Protein AF-A0AAE3MI07-F1 (afdb_monomer_lite)

Sequence (115 aa):
RDISFEFHKDGYDVIHRYSKKSFEIKPGAKIPKTICFDDLGAEENLKHFGNECNALSEILLSRYDLFISDGLITHMTTNLNASEIEKQYGARVRSRLREMMNVVSFPDNAADKRK

Radius of gyration: 15.32 Å; chains: 1; bounding box: 40×34×36 Å

pLDDT: mean 88.92, std 9.04, range [59.88, 98.0]

Structure (mmCIF, N/CA/C/O backbone):
data_AF-A0AAE3MI07-F1
#
_entry.id   AF-A0AAE3MI07-F1
#
loop_
_atom_site.group_PDB
_atom_site.id
_atom_site.type_symbol
_atom_site.label_atom_id
_atom_site.label_alt_id
_atom_site.label_comp_id
_atom_site.label_asym_id
_atom_site.label_entity_id
_atom_site.label_seq_id
_atom_site.pdbx_PDB_ins_code
_atom_site.Cartn_x
_atom_site.Cartn_y
_atom_site.Cartn_z
_atom_site.occupancy
_atom_site.B_iso_or_equiv
_atom_site.auth_seq_id
_atom_site.auth_comp_id
_atom_site.auth_asym_id
_atom_site.auth_atom_id
_atom_site.pdbx_PDB_model_num
ATOM 1 N N . ARG A 1 1 ? 1.747 -4.265 10.450 1.00 62.94 1 ARG A N 1
ATOM 2 C CA . ARG A 1 1 ? 2.620 -4.164 11.653 1.00 62.94 1 ARG A CA 1
ATOM 3 C C . ARG A 1 1 ? 4.094 -4.453 11.343 1.00 62.94 1 ARG A C 1
ATOM 5 O O . ARG A 1 1 ? 4.935 -3.624 11.668 1.00 62.94 1 ARG A O 1
ATOM 12 N N . ASP A 1 2 ? 4.409 -5.560 10.668 1.00 83.12 2 ASP A N 1
ATOM 13 C CA . ASP A 1 2 ? 5.802 -5.983 10.417 1.00 83.12 2 ASP A CA 1
ATOM 14 C C . ASP A 1 2 ? 6.592 -5.035 9.504 1.00 83.12 2 ASP A C 1
ATOM 16 O O . ASP A 1 2 ? 7.764 -4.774 9.756 1.00 83.12 2 ASP A O 1
ATOM 20 N N . ILE A 1 3 ? 5.928 -4.416 8.521 1.00 88.19 3 ILE A N 1
ATOM 21 C CA . ILE A 1 3 ? 6.551 -3.442 7.608 1.00 88.19 3 ILE A CA 1
ATOM 22 C C . ILE A 1 3 ? 7.140 -2.244 8.363 1.00 88.19 3 ILE A C 1
ATOM 24 O O . ILE A 1 3 ? 8.230 -1.795 8.020 1.00 88.19 3 ILE A O 1
ATOM 28 N N . SER A 1 4 ? 6.468 -1.738 9.404 1.00 85.25 4 SER A N 1
ATOM 29 C CA . SER A 1 4 ? 7.005 -0.632 10.209 1.00 85.25 4 SER A CA 1
ATOM 30 C C . SER A 1 4 ? 8.271 -1.057 10.959 1.00 85.25 4 SER A C 1
ATOM 32 O O . SER A 1 4 ? 9.252 -0.315 10.973 1.00 85.25 4 SER A O 1
ATOM 34 N N . PHE A 1 5 ? 8.297 -2.268 11.525 1.00 86.12 5 PHE A N 1
ATOM 35 C CA . PHE A 1 5 ? 9.493 -2.802 12.185 1.00 86.12 5 PHE A CA 1
ATOM 36 C C . PHE A 1 5 ? 10.645 -3.032 11.204 1.00 86.12 5 PHE A C 1
ATOM 38 O O . PHE A 1 5 ? 11.781 -2.652 11.493 1.00 86.12 5 PHE A O 1
ATOM 45 N N . GLU A 1 6 ? 10.360 -3.601 10.031 1.00 89.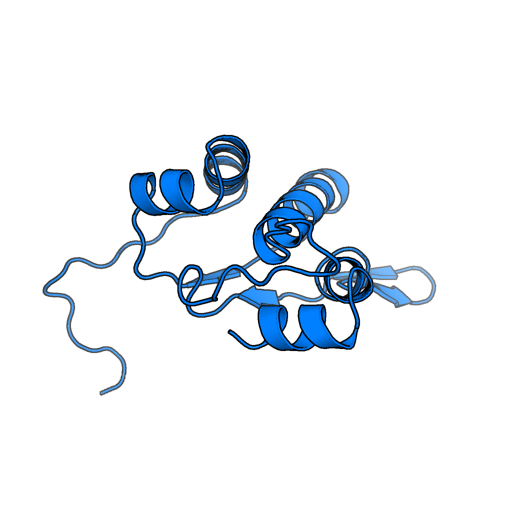62 6 GLU A N 1
ATOM 46 C CA . GLU A 1 6 ? 11.344 -3.724 8.957 1.00 89.62 6 GLU A CA 1
ATOM 47 C C . GLU A 1 6 ? 11.874 -2.351 8.553 1.00 89.62 6 GLU A C 1
ATOM 49 O O . GLU A 1 6 ? 13.080 -2.190 8.416 1.00 89.62 6 GLU A O 1
ATOM 54 N N . PHE A 1 7 ? 11.006 -1.348 8.394 1.00 88.12 7 PHE A N 1
ATOM 55 C CA . PHE A 1 7 ? 11.417 -0.003 7.989 1.00 88.12 7 PHE A CA 1
ATOM 56 C C . PHE A 1 7 ? 12.303 0.657 9.045 1.00 88.12 7 PHE A C 1
ATOM 58 O O . PHE A 1 7 ? 13.258 1.347 8.708 1.00 88.12 7 PHE A O 1
ATOM 65 N N . HIS A 1 8 ? 12.051 0.409 10.329 1.00 84.88 8 HIS A N 1
ATOM 66 C CA . HIS A 1 8 ? 12.927 0.903 11.385 1.00 84.88 8 HIS A CA 1
ATOM 67 C C . HIS A 1 8 ? 14.349 0.325 11.288 1.00 84.88 8 HIS A C 1
ATOM 69 O O . HIS A 1 8 ? 15.318 1.039 11.543 1.00 84.88 8 HIS A O 1
ATOM 75 N N . LYS A 1 9 ? 14.469 -0.951 10.903 1.00 88.06 9 LYS A N 1
ATOM 76 C CA . LYS A 1 9 ? 15.744 -1.671 10.800 1.00 88.06 9 LYS A CA 1
ATOM 77 C C . LYS A 1 9 ? 16.477 -1.417 9.478 1.00 88.06 9 LYS A C 1
ATOM 79 O O . LYS A 1 9 ? 17.676 -1.156 9.485 1.00 88.06 9 LYS A O 1
ATOM 84 N N . ASP A 1 10 ? 15.756 -1.513 8.367 1.00 89.12 10 ASP A N 1
ATOM 85 C CA . ASP A 1 10 ? 16.289 -1.555 7.001 1.00 89.12 10 ASP A CA 1
ATOM 86 C C . ASP A 1 10 ? 16.040 -0.234 6.234 1.00 89.12 10 ASP A C 1
ATOM 88 O O . ASP A 1 10 ? 16.539 -0.048 5.125 1.00 89.12 10 ASP A O 1
ATOM 92 N N . GLY A 1 11 ? 15.265 0.699 6.797 1.00 88.00 11 GLY A N 1
ATOM 93 C CA . GLY A 1 11 ? 14.984 2.004 6.201 1.00 88.00 11 GLY A CA 1
ATOM 94 C C . GLY A 1 11 ? 14.209 1.926 4.882 1.00 88.00 11 GLY A C 1
ATOM 95 O O . GLY A 1 11 ? 13.337 1.078 4.672 1.00 88.00 11 GLY A O 1
ATOM 96 N N . TYR A 1 12 ? 14.545 2.829 3.958 1.00 88.31 12 TYR A N 1
ATOM 97 C CA . TYR A 1 12 ? 13.862 2.996 2.667 1.00 88.31 12 TYR A CA 1
ATOM 98 C C . TYR A 1 12 ? 13.914 1.764 1.749 1.00 88.31 12 TYR A C 1
ATOM 100 O O . TYR A 1 12 ? 13.066 1.629 0.863 1.00 88.31 12 TYR A O 1
ATOM 108 N N . ASP A 1 13 ? 14.829 0.821 1.982 1.00 90.94 13 ASP A N 1
ATOM 109 C CA . ASP A 1 13 ? 14.896 -0.429 1.216 1.00 90.94 13 ASP A CA 1
ATOM 110 C C . ASP A 1 13 ? 13.627 -1.277 1.344 1.00 90.94 13 ASP A C 1
ATOM 112 O O . ASP A 1 13 ? 13.272 -2.022 0.422 1.00 90.94 13 ASP A O 1
ATOM 116 N N . VAL A 1 14 ? 12.898 -1.131 2.451 1.00 91.56 14 VAL A N 1
ATOM 117 C CA . VAL A 1 14 ? 11.607 -1.792 2.669 1.00 91.56 14 VAL A CA 1
ATOM 118 C C . VAL A 1 14 ? 10.576 -1.336 1.645 1.00 91.56 14 VAL A C 1
ATOM 120 O O . VAL A 1 14 ? 9.848 -2.161 1.092 1.00 91.56 14 VAL A O 1
ATOM 123 N N . ILE A 1 15 ? 10.570 -0.051 1.285 1.00 90.94 15 ILE A N 1
ATOM 124 C CA . ILE A 1 15 ? 9.659 0.465 0.259 1.00 90.94 15 ILE A CA 1
ATOM 125 C C . ILE A 1 15 ? 9.945 -0.229 -1.071 1.00 90.94 15 ILE A C 1
ATOM 127 O O . ILE A 1 15 ? 9.026 -0.703 -1.738 1.00 90.94 15 ILE A O 1
ATOM 131 N N . HIS A 1 16 ? 11.219 -0.372 -1.444 1.00 91.25 16 HIS A N 1
ATOM 132 C CA . HIS A 1 16 ? 11.615 -1.077 -2.664 1.00 91.25 16 HIS A CA 1
ATOM 133 C C . HIS A 1 16 ? 11.278 -2.571 -2.631 1.00 91.25 16 HIS A C 1
ATOM 135 O O . HIS A 1 16 ? 10.880 -3.124 -3.662 1.00 91.25 16 HIS A O 1
ATOM 141 N N . ARG A 1 17 ? 11.406 -3.216 -1.465 1.00 92.44 17 ARG A N 1
ATOM 142 C CA . ARG A 1 17 ? 11.064 -4.630 -1.243 1.00 92.44 17 ARG A CA 1
ATOM 143 C C . ARG A 1 17 ? 9.595 -4.911 -1.559 1.00 92.44 17 ARG A C 1
ATOM 145 O O . ARG A 1 17 ? 9.315 -5.841 -2.310 1.00 92.44 17 ARG A O 1
ATOM 152 N N . TYR A 1 18 ? 8.691 -4.069 -1.065 1.00 92.94 18 TYR A N 1
ATOM 153 C CA . TYR A 1 18 ? 7.242 -4.239 -1.226 1.00 92.94 18 TYR A CA 1
ATOM 154 C C . TYR A 1 18 ? 6.651 -3.544 -2.469 1.00 92.94 18 TYR A C 1
ATOM 156 O O . TYR A 1 18 ? 5.460 -3.686 -2.754 1.00 92.94 18 TYR A O 1
ATOM 164 N N . SER A 1 19 ? 7.471 -2.831 -3.249 1.00 90.69 19 SER A N 1
ATOM 165 C CA . SER A 1 19 ? 7.089 -2.220 -4.530 1.00 90.69 19 SER A CA 1
ATOM 166 C C . SER A 1 19 ? 7.841 -2.858 -5.702 1.00 90.69 19 SER A C 1
ATOM 168 O O . SER A 1 19 ? 7.424 -3.898 -6.204 1.00 90.69 19 SER A O 1
ATOM 170 N N . LYS A 1 20 ? 8.976 -2.287 -6.118 1.00 83.69 20 LYS A N 1
ATOM 171 C CA . LYS A 1 20 ? 9.732 -2.653 -7.328 1.00 83.69 20 LYS A CA 1
ATOM 172 C C . LYS A 1 20 ? 10.222 -4.104 -7.333 1.00 83.69 20 LYS A C 1
ATOM 174 O O . LYS A 1 20 ? 10.283 -4.714 -8.395 1.00 83.69 20 LYS A O 1
ATOM 179 N N . LYS A 1 21 ? 10.530 -4.680 -6.165 1.00 86.06 21 LYS A N 1
ATOM 180 C CA . LYS A 1 21 ? 10.923 -6.097 -6.026 1.00 86.06 21 LYS A CA 1
ATOM 181 C C . LYS A 1 21 ? 9.727 -7.066 -5.998 1.00 86.06 21 LYS A C 1
ATOM 183 O O . LYS A 1 21 ? 9.919 -8.268 -5.813 1.00 86.06 21 LYS A O 1
ATOM 188 N N . SER A 1 22 ? 8.513 -6.576 -6.269 1.00 86.94 22 SER A N 1
ATOM 189 C CA . SER A 1 22 ? 7.311 -7.395 -6.492 1.00 86.94 22 SER A CA 1
ATOM 190 C C . SER A 1 22 ? 7.244 -7.992 -7.898 1.00 86.94 22 SER A C 1
ATOM 192 O O . SER A 1 22 ? 6.179 -8.412 -8.329 1.00 86.94 22 SER A O 1
ATOM 194 N N . PHE A 1 23 ? 8.356 -8.041 -8.626 1.00 88.75 23 PHE A N 1
ATOM 195 C CA . PHE A 1 23 ? 8.451 -8.758 -9.888 1.00 88.75 23 PHE A CA 1
ATOM 196 C C . PHE A 1 23 ? 9.634 -9.710 -9.844 1.00 88.75 23 PHE A C 1
ATOM 198 O O . PHE A 1 23 ? 10.739 -9.337 -9.451 1.00 88.75 23 PHE A O 1
ATOM 205 N N . GLU A 1 24 ? 9.404 -10.946 -10.259 1.00 88.25 24 GLU A N 1
ATOM 206 C CA . GLU A 1 24 ? 10.471 -11.869 -10.601 1.00 88.25 24 GLU A CA 1
ATOM 207 C C . GLU A 1 24 ? 10.812 -11.686 -12.081 1.00 88.25 24 GLU A C 1
ATOM 209 O O . GLU A 1 24 ? 9.947 -11.801 -12.952 1.00 88.25 24 GLU A O 1
ATOM 214 N N . ILE A 1 25 ? 12.075 -11.370 -12.363 1.00 89.12 25 ILE A N 1
ATOM 215 C CA . ILE A 1 25 ? 12.566 -11.206 -13.730 1.00 89.12 25 ILE A CA 1
ATOM 216 C C . ILE A 1 25 ? 13.186 -12.529 -14.170 1.00 89.12 25 ILE A C 1
ATOM 218 O O . ILE A 1 25 ? 14.210 -12.949 -13.633 1.00 89.12 25 ILE A O 1
ATOM 222 N N . LYS A 1 26 ? 12.559 -13.179 -15.149 1.00 89.75 26 LYS A N 1
ATOM 223 C CA . LYS A 1 26 ? 13.091 -14.353 -15.850 1.00 89.75 26 LYS A CA 1
ATOM 224 C C . LYS A 1 26 ? 13.442 -13.963 -17.287 1.00 89.75 26 LYS A C 1
ATOM 226 O O . LYS A 1 26 ? 12.896 -12.983 -17.799 1.00 89.75 26 LYS A O 1
ATOM 231 N N . PRO A 1 27 ? 14.326 -14.707 -17.974 1.00 92.00 27 PRO A N 1
ATOM 232 C CA . PRO A 1 27 ? 14.574 -14.481 -19.394 1.00 92.00 27 PRO A CA 1
ATOM 233 C C . PRO A 1 27 ? 13.254 -14.465 -20.182 1.00 92.00 27 PRO A C 1
ATOM 235 O O . PRO A 1 27 ? 12.529 -15.456 -20.202 1.00 92.00 27 PRO A O 1
ATOM 238 N N . GLY A 1 28 ? 12.917 -13.316 -20.775 1.00 89.00 28 GLY A N 1
ATOM 239 C CA . GLY A 1 28 ? 11.691 -13.121 -21.558 1.00 89.00 28 GLY A CA 1
ATOM 240 C C . GLY A 1 28 ? 10.387 -12.943 -20.765 1.00 89.00 28 GLY A C 1
ATOM 241 O O . GLY A 1 28 ? 9.339 -12.822 -21.391 1.00 89.00 28 GLY A O 1
ATOM 242 N N . ALA A 1 29 ? 10.411 -12.903 -19.427 1.00 87.56 29 ALA A N 1
ATOM 243 C CA . ALA A 1 29 ? 9.196 -12.757 -18.621 1.00 87.56 29 ALA A CA 1
ATOM 244 C C . ALA A 1 29 ? 9.401 -11.900 -17.361 1.00 87.56 29 ALA A C 1
ATOM 246 O O . ALA A 1 29 ? 10.363 -12.069 -16.613 1.00 87.56 29 ALA A O 1
ATOM 247 N N . LYS A 1 30 ? 8.435 -11.018 -17.089 1.00 88.12 30 LYS A N 1
ATOM 248 C CA . LYS A 1 30 ? 8.314 -10.247 -15.844 1.00 88.12 30 LYS A CA 1
ATOM 249 C C . LYS A 1 30 ? 7.092 -10.769 -15.091 1.00 88.12 30 LYS A C 1
ATOM 251 O O . LYS A 1 30 ? 5.964 -10.494 -15.485 1.00 88.12 30 LYS A O 1
ATOM 256 N N . ILE A 1 31 ? 7.313 -11.570 -14.052 1.00 89.44 31 ILE A N 1
ATOM 257 C CA . ILE A 1 31 ? 6.241 -12.261 -13.3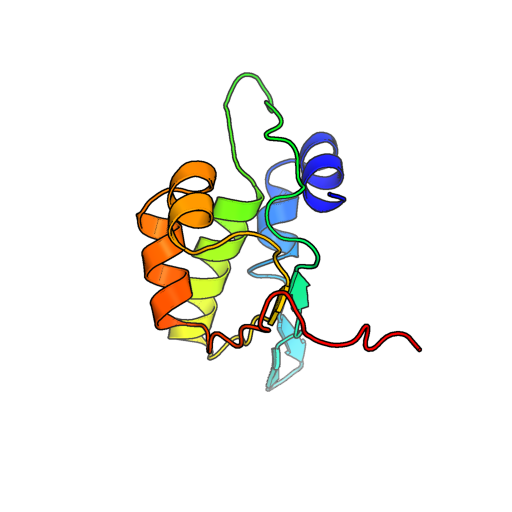23 1.00 89.44 31 ILE A CA 1
ATOM 258 C C . ILE A 1 31 ? 5.892 -11.449 -12.071 1.00 89.44 31 ILE A C 1
ATOM 260 O O . ILE A 1 31 ? 6.764 -11.278 -11.215 1.00 89.44 31 ILE A O 1
ATOM 264 N N . PRO A 1 32 ? 4.657 -10.935 -11.928 1.00 89.75 32 PRO A N 1
ATOM 265 C CA . PRO A 1 32 ? 4.259 -10.197 -10.738 1.00 89.75 32 PRO A CA 1
ATOM 266 C C . PRO A 1 32 ? 4.132 -11.128 -9.530 1.00 89.75 32 PRO A C 1
ATOM 268 O O . PRO A 1 32 ? 3.584 -12.226 -9.609 1.00 89.75 32 PRO A O 1
ATOM 271 N N . LYS A 1 33 ? 4.615 -10.655 -8.384 1.00 88.81 33 LYS A N 1
ATOM 272 C CA . LYS A 1 33 ? 4.368 -11.242 -7.072 1.00 88.81 33 LYS A CA 1
ATOM 273 C C . LYS A 1 33 ? 3.167 -10.543 -6.461 1.00 88.81 33 LYS A C 1
ATOM 275 O O . LYS A 1 33 ? 3.219 -9.358 -6.122 1.00 88.81 33 LYS A O 1
ATOM 280 N N . THR A 1 34 ? 2.090 -11.299 -6.324 1.00 83.56 34 THR A N 1
ATOM 281 C CA . THR A 1 34 ? 0.881 -10.850 -5.643 1.00 83.56 34 THR A CA 1
ATOM 282 C C . THR A 1 34 ? 1.160 -10.716 -4.149 1.00 83.56 34 THR A C 1
ATOM 284 O O . THR A 1 34 ? 1.674 -11.645 -3.528 1.00 83.56 34 THR A O 1
ATOM 287 N N . ILE A 1 35 ? 0.829 -9.559 -3.575 1.00 90.75 35 ILE A N 1
ATOM 288 C CA . ILE A 1 35 ? 1.006 -9.268 -2.147 1.00 90.75 35 ILE A CA 1
ATOM 289 C C . ILE A 1 35 ? -0.353 -8.908 -1.552 1.00 90.75 35 ILE A C 1
ATOM 291 O O . ILE A 1 35 ? -1.123 -8.167 -2.171 1.00 90.75 35 ILE A O 1
ATOM 295 N N . CYS A 1 36 ? -0.619 -9.430 -0.354 1.00 93.81 36 CYS A N 1
ATOM 296 C CA . CYS A 1 36 ? -1.718 -8.999 0.497 1.00 93.81 36 CYS A CA 1
ATOM 297 C C . CYS A 1 36 ? -1.157 -8.207 1.683 1.00 93.81 36 CYS A C 1
ATOM 299 O O . CYS A 1 36 ? -0.326 -8.736 2.421 1.00 93.81 36 CYS A O 1
ATOM 301 N N . PHE A 1 37 ? -1.589 -6.958 1.855 1.00 93.75 37 PHE A N 1
ATOM 302 C CA . PHE A 1 37 ? -1.316 -6.191 3.070 1.00 93.75 37 PHE A CA 1
ATOM 303 C C . PHE A 1 37 ? -2.448 -6.428 4.063 1.00 93.75 37 PHE A C 1
ATOM 305 O O . PHE A 1 37 ? -3.560 -5.938 3.867 1.00 93.75 37 PHE A O 1
ATOM 312 N N . ASP A 1 38 ? -2.158 -7.216 5.091 1.00 93.06 38 ASP A N 1
ATOM 313 C CA . ASP A 1 38 ? -3.130 -7.576 6.116 1.00 93.06 38 ASP A CA 1
ATOM 314 C C . ASP A 1 38 ? -3.228 -6.495 7.203 1.00 93.06 38 ASP A C 1
ATOM 316 O O . ASP A 1 38 ? -2.208 -5.910 7.587 1.00 93.06 38 ASP A O 1
ATOM 320 N N . ASP A 1 39 ? -4.447 -6.231 7.677 1.00 91.50 39 ASP A N 1
ATOM 321 C CA . ASP A 1 39 ? -4.774 -5.241 8.710 1.00 91.50 39 ASP A CA 1
ATOM 322 C C . ASP A 1 39 ? -4.166 -3.848 8.445 1.00 91.50 39 ASP A C 1
ATOM 324 O O . ASP A 1 39 ? -3.537 -3.229 9.312 1.00 91.50 39 ASP A O 1
ATOM 328 N N . LEU A 1 40 ? -4.369 -3.329 7.227 1.00 92.88 40 LEU A N 1
ATOM 329 C CA . LEU A 1 40 ? -3.988 -1.963 6.861 1.00 92.88 40 LEU A CA 1
ATOM 330 C C . LEU A 1 40 ? -4.618 -0.975 7.851 1.00 92.88 40 LEU A C 1
ATOM 332 O O . LEU A 1 40 ? -5.842 -0.937 7.997 1.00 92.88 40 LEU A O 1
ATOM 336 N N . GLY A 1 41 ? -3.786 -0.172 8.510 1.00 89.12 41 GLY A N 1
ATOM 337 C CA . GLY A 1 41 ? -4.211 0.808 9.504 1.00 89.12 41 GLY A CA 1
ATOM 338 C C . GLY A 1 41 ? -3.738 0.490 10.915 1.00 89.12 41 GLY A C 1
ATOM 339 O O . GLY A 1 41 ? -3.688 1.385 11.756 1.00 89.12 41 GLY A O 1
ATOM 340 N N . ALA A 1 42 ? -3.373 -0.767 11.182 1.00 87.50 42 ALA A N 1
ATOM 341 C CA . ALA A 1 42 ? -2.937 -1.221 12.500 1.00 87.50 42 ALA A CA 1
ATOM 342 C C . ALA A 1 42 ? -1.453 -0.934 12.791 1.00 87.50 42 ALA A C 1
ATOM 344 O O . ALA A 1 42 ? -0.959 -1.242 13.878 1.00 87.50 42 ALA A O 1
ATOM 345 N N . GLU A 1 43 ? -0.699 -0.421 11.821 1.00 84.25 43 GLU A N 1
ATOM 346 C CA . GLU A 1 43 ? 0.706 -0.092 12.003 1.00 84.25 43 GLU A CA 1
ATOM 347 C C . GLU A 1 43 ? 0.936 1.258 12.694 1.00 84.25 43 GLU A C 1
ATOM 349 O O . GLU A 1 43 ? 0.189 2.219 12.524 1.00 84.25 43 GLU A O 1
ATOM 354 N N . GLU A 1 44 ? 2.018 1.338 13.468 1.00 72.44 44 GLU A N 1
ATOM 355 C CA . GLU A 1 44 ? 2.438 2.580 14.109 1.00 72.44 44 GLU A CA 1
ATOM 356 C C . GLU A 1 44 ? 3.232 3.449 13.125 1.00 72.44 44 GLU A C 1
ATOM 358 O O . GLU A 1 44 ? 4.102 2.957 12.394 1.00 72.44 44 GLU A O 1
ATOM 363 N N . ASN A 1 45 ? 2.961 4.758 13.142 1.00 67.88 45 ASN A N 1
ATOM 364 C CA . ASN A 1 45 ? 3.787 5.748 12.457 1.00 67.88 45 ASN A CA 1
ATOM 365 C C . ASN A 1 45 ? 5.116 5.888 13.209 1.00 67.88 45 ASN A C 1
ATOM 367 O O . ASN A 1 45 ? 5.192 6.548 14.247 1.00 67.88 45 ASN A O 1
ATOM 371 N N . L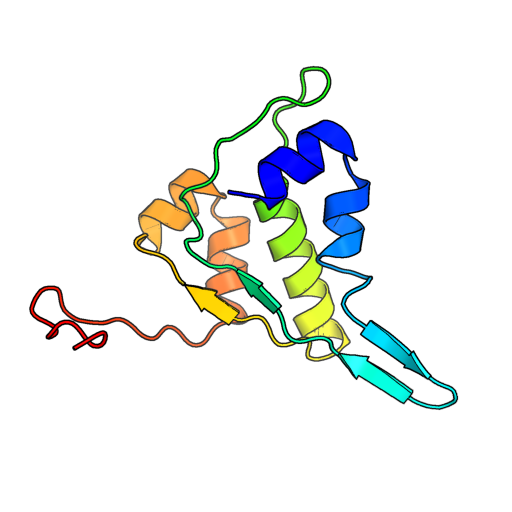EU A 1 46 ? 6.169 5.259 12.689 1.00 66.25 46 LEU A N 1
ATOM 372 C CA . LEU A 1 46 ? 7.506 5.330 13.271 1.00 66.25 46 LEU A CA 1
ATOM 373 C C . LEU A 1 46 ? 8.301 6.494 12.671 1.00 66.25 46 LEU A C 1
ATOM 375 O O . LEU A 1 46 ? 8.297 6.722 11.462 1.00 66.25 46 LEU A O 1
ATOM 379 N N . LYS A 1 47 ? 9.035 7.215 13.524 1.00 63.62 47 LYS A N 1
ATOM 380 C CA . LYS A 1 47 ? 10.002 8.230 13.086 1.00 63.62 47 LYS A CA 1
ATOM 381 C C . LYS A 1 47 ? 11.318 7.543 12.744 1.00 63.62 47 LYS A C 1
ATOM 383 O O . LYS A 1 47 ? 11.860 6.806 13.568 1.00 63.62 47 LYS A O 1
ATOM 388 N N . HIS A 1 48 ? 11.857 7.808 11.559 1.00 61.22 48 HIS A N 1
ATOM 389 C CA . HIS A 1 48 ? 13.181 7.336 11.154 1.00 61.22 48 HIS A CA 1
ATOM 390 C C . HIS A 1 48 ? 14.073 8.555 10.897 1.00 61.22 48 HIS A C 1
ATOM 392 O O . HIS A 1 48 ? 13.749 9.403 10.068 1.00 61.22 48 HIS A O 1
ATOM 398 N N . PHE A 1 49 ? 15.154 8.693 11.672 1.00 59.88 49 PHE A N 1
ATOM 399 C CA . PHE A 1 49 ? 16.050 9.863 11.651 1.00 59.88 49 PHE A CA 1
ATOM 400 C C . PHE A 1 49 ? 15.342 11.229 11.785 1.00 59.88 49 PHE A C 1
ATOM 402 O O . PHE A 1 49 ? 15.755 12.217 11.188 1.00 59.88 49 PHE A O 1
ATOM 409 N N . GLY A 1 50 ? 14.263 11.293 12.573 1.00 63.03 50 GLY A N 1
ATOM 410 C CA . GLY A 1 50 ? 13.523 12.534 12.840 1.00 63.03 50 GLY A CA 1
ATOM 411 C C . GLY A 1 50 ? 12.464 12.903 11.795 1.00 63.03 50 GLY A C 1
ATOM 412 O O . GLY A 1 50 ? 11.612 13.736 12.095 1.00 63.03 50 GLY A O 1
ATOM 413 N N . ASN A 1 51 ? 12.443 12.242 10.635 1.00 65.62 51 ASN A N 1
ATOM 414 C CA . ASN A 1 51 ? 11.384 12.411 9.643 1.00 65.62 51 ASN A CA 1
ATOM 415 C C . ASN A 1 51 ? 10.233 11.436 9.916 1.00 65.62 51 ASN A C 1
ATOM 417 O O . ASN A 1 51 ? 10.439 10.235 10.118 1.00 65.62 51 ASN A O 1
ATOM 421 N N . GLU A 1 52 ? 9.007 11.959 9.908 1.00 67.31 52 GLU A N 1
ATOM 422 C CA . GLU A 1 52 ? 7.802 11.136 9.850 1.00 67.31 52 GLU A CA 1
ATOM 423 C C . GLU A 1 52 ? 7.666 10.596 8.426 1.00 67.31 52 GLU A C 1
ATOM 425 O O . GLU A 1 52 ? 7.404 11.341 7.484 1.00 67.31 52 GLU A O 1
ATOM 430 N N . CYS A 1 53 ? 7.898 9.296 8.262 1.00 73.88 53 CYS A N 1
ATOM 431 C CA . CYS A 1 53 ? 7.691 8.600 7.001 1.00 73.88 53 CYS A CA 1
ATOM 432 C C . CYS A 1 53 ? 6.688 7.480 7.244 1.00 73.88 53 CYS A C 1
ATOM 434 O O . CYS A 1 53 ? 6.981 6.508 7.940 1.00 73.88 53 CYS A O 1
ATOM 436 N N . ASN A 1 54 ? 5.498 7.610 6.660 1.00 85.81 54 ASN A N 1
ATOM 437 C CA . ASN A 1 54 ? 4.574 6.492 6.595 1.00 85.81 54 ASN A CA 1
ATOM 438 C C . ASN A 1 54 ? 5.043 5.567 5.463 1.00 85.81 54 ASN A C 1
ATOM 440 O O . ASN A 1 54 ? 4.684 5.746 4.298 1.00 85.81 54 ASN A O 1
ATOM 444 N N . ALA A 1 55 ? 5.890 4.597 5.814 1.00 89.31 55 ALA A N 1
ATOM 445 C CA . ALA A 1 55 ? 6.458 3.645 4.864 1.00 89.31 55 ALA A CA 1
ATOM 446 C C . ALA A 1 55 ? 5.371 2.926 4.052 1.00 89.31 55 ALA A C 1
ATOM 448 O O . ALA A 1 55 ? 5.558 2.654 2.865 1.00 89.31 55 ALA A O 1
ATOM 449 N N . LEU A 1 56 ? 4.217 2.657 4.669 1.00 91.75 56 LEU A N 1
ATOM 450 C CA . LEU A 1 56 ? 3.113 1.986 4.004 1.00 91.75 56 LEU A CA 1
ATOM 451 C C . LEU A 1 56 ? 2.421 2.899 2.985 1.00 91.75 56 LEU A C 1
ATOM 453 O O . LEU A 1 56 ? 2.154 2.439 1.878 1.00 91.75 56 LEU A O 1
ATOM 457 N N . SER A 1 57 ? 2.239 4.195 3.275 1.00 93.12 57 SER A N 1
ATOM 458 C CA . SER A 1 57 ? 1.785 5.178 2.273 1.00 93.12 57 SER A CA 1
ATOM 459 C C . SER A 1 57 ? 2.663 5.157 1.022 1.00 93.12 57 SER A C 1
ATOM 461 O O . SER A 1 57 ? 2.150 5.073 -0.093 1.00 93.12 57 SER A O 1
ATOM 463 N N . GLU A 1 58 ? 3.985 5.203 1.197 1.00 93.12 58 GLU A N 1
ATOM 464 C CA . GLU A 1 58 ? 4.936 5.220 0.079 1.00 93.12 58 GLU A CA 1
ATOM 465 C C . GLU A 1 58 ? 4.921 3.909 -0.716 1.00 93.12 58 GLU A C 1
ATOM 467 O O . GLU A 1 58 ? 4.988 3.918 -1.950 1.00 93.12 58 GLU A O 1
ATOM 472 N N . ILE A 1 59 ? 4.768 2.772 -0.029 1.00 94.94 59 ILE A N 1
ATOM 473 C CA . ILE A 1 59 ? 4.568 1.470 -0.672 1.00 94.94 59 ILE A CA 1
ATOM 474 C C . ILE A 1 59 ? 3.287 1.485 -1.509 1.00 94.94 59 ILE A C 1
ATOM 476 O O . ILE A 1 59 ? 3.333 1.099 -2.675 1.00 94.94 59 ILE A O 1
ATOM 480 N N . LEU A 1 60 ? 2.161 1.947 -0.961 1.00 95.62 60 LEU A N 1
ATOM 481 C CA . LEU A 1 60 ? 0.877 1.968 -1.667 1.00 95.62 60 LEU A CA 1
ATOM 482 C C . LEU A 1 60 ? 0.914 2.866 -2.906 1.00 95.62 60 LEU A C 1
ATOM 484 O O . LEU A 1 60 ? 0.425 2.466 -3.961 1.00 95.62 60 LEU A O 1
ATOM 488 N N . LEU A 1 61 ? 1.537 4.042 -2.811 1.00 96.44 61 LEU A N 1
ATOM 489 C CA . LEU A 1 61 ? 1.721 4.930 -3.962 1.00 96.44 61 LEU A CA 1
ATOM 490 C C . LEU A 1 61 ? 2.632 4.299 -5.019 1.00 96.44 61 LEU A C 1
ATOM 492 O O . LEU A 1 61 ? 2.272 4.266 -6.192 1.00 96.44 61 LEU A O 1
ATOM 496 N N . SER A 1 62 ? 3.758 3.716 -4.604 1.00 95.94 62 SER A N 1
ATOM 497 C CA . SER A 1 62 ? 4.670 3.030 -5.526 1.00 95.94 62 SER A CA 1
ATOM 498 C C . SER A 1 62 ? 4.001 1.839 -6.217 1.00 95.94 62 SER A C 1
ATOM 500 O O . SER A 1 62 ? 4.270 1.552 -7.380 1.00 95.94 62 SER A O 1
ATOM 502 N N . ARG A 1 63 ? 3.127 1.114 -5.511 1.00 95.81 63 ARG A N 1
ATOM 503 C CA . ARG A 1 63 ? 2.364 -0.000 -6.083 1.00 95.81 63 ARG A CA 1
ATOM 504 C C . ARG A 1 63 ? 1.260 0.468 -7.017 1.00 95.81 63 ARG A C 1
ATOM 506 O O . ARG A 1 63 ? 1.024 -0.218 -8.002 1.00 95.81 63 ARG A O 1
ATOM 513 N N . TYR A 1 64 ? 0.634 1.614 -6.753 1.00 97.06 64 TYR A N 1
ATOM 514 C CA . TYR A 1 64 ? -0.288 2.237 -7.701 1.00 97.06 64 TYR A CA 1
ATOM 515 C C . TYR A 1 64 ? 0.422 2.565 -9.020 1.00 97.06 64 TYR A C 1
ATOM 517 O O . TYR A 1 64 ? -0.078 2.205 -10.081 1.00 97.06 64 TYR A O 1
ATOM 525 N N . ASP A 1 65 ? 1.621 3.153 -8.973 1.00 96.62 65 ASP A N 1
ATOM 526 C CA . ASP A 1 65 ? 2.385 3.440 -10.195 1.00 96.62 65 ASP A CA 1
ATOM 527 C C . ASP A 1 65 ? 2.671 2.150 -10.992 1.00 96.62 65 ASP A C 1
ATOM 529 O O . ASP A 1 65 ? 2.509 2.120 -12.211 1.00 96.62 65 ASP A O 1
ATOM 533 N N . LEU A 1 66 ? 3.007 1.055 -10.296 1.00 94.88 66 LEU A N 1
ATOM 534 C CA . LEU A 1 66 ? 3.221 -0.272 -10.894 1.00 94.88 66 LEU A CA 1
ATOM 535 C C . LEU A 1 66 ? 1.929 -0.949 -11.375 1.00 94.88 66 LEU A C 1
ATOM 537 O O . LEU A 1 66 ? 1.959 -1.758 -12.301 1.00 94.88 66 LEU A O 1
ATOM 541 N N . PHE A 1 67 ? 0.790 -0.652 -10.756 1.00 95.38 67 PHE A N 1
ATOM 542 C CA . PHE A 1 67 ? -0.517 -1.080 -11.242 1.00 95.38 67 PHE A CA 1
ATOM 543 C C . PHE A 1 67 ? -0.821 -0.425 -12.591 1.00 95.38 67 PHE A C 1
ATOM 545 O O . PHE A 1 67 ? -1.194 -1.120 -13.532 1.00 95.38 67 PHE A O 1
ATOM 552 N N . ILE A 1 68 ? -0.577 0.882 -12.712 1.00 96.75 68 ILE A N 1
ATOM 553 C CA . ILE A 1 68 ? -0.781 1.619 -13.961 1.00 96.75 68 ILE A CA 1
ATOM 554 C C . ILE A 1 68 ? 0.196 1.161 -15.052 1.00 96.75 68 ILE A C 1
ATOM 556 O O . ILE A 1 68 ? -0.220 0.982 -16.195 1.00 96.75 68 ILE A O 1
ATOM 560 N N . SER A 1 69 ? 1.480 0.961 -14.728 1.00 94.56 69 SER A N 1
ATOM 561 C CA . SER A 1 69 ? 2.491 0.604 -15.734 1.00 94.56 69 SER A CA 1
ATOM 562 C C . SER A 1 69 ? 2.482 -0.869 -16.138 1.00 94.56 69 SER A C 1
ATOM 564 O O . SER A 1 69 ? 2.745 -1.182 -17.295 1.00 94.56 69 SER A O 1
ATOM 566 N N . ASP A 1 70 ? 2.232 -1.777 -15.192 1.00 92.56 70 ASP A N 1
ATOM 567 C CA . ASP A 1 70 ? 2.480 -3.215 -15.353 1.00 92.56 70 ASP A CA 1
ATOM 568 C C . ASP A 1 70 ? 1.298 -4.099 -14.923 1.00 92.56 70 ASP A C 1
ATOM 570 O O . ASP A 1 70 ? 1.413 -5.325 -14.937 1.00 92.56 70 ASP A O 1
ATOM 574 N N . GLY A 1 71 ? 0.172 -3.516 -14.501 1.00 91.69 71 GLY A N 1
ATOM 575 C CA . GLY A 1 71 ? -0.987 -4.276 -14.027 1.00 91.69 71 GLY A CA 1
ATOM 576 C C . GLY A 1 71 ? -0.740 -5.023 -12.713 1.00 91.69 71 GLY A C 1
ATOM 577 O O . GLY A 1 71 ? -1.359 -6.059 -12.471 1.00 91.69 71 GLY A O 1
ATOM 578 N N . LEU A 1 72 ? 0.179 -4.543 -11.863 1.00 93.19 72 LEU A N 1
ATOM 579 C CA . LEU A 1 72 ? 0.489 -5.181 -10.581 1.00 93.19 72 LEU A CA 1
ATOM 580 C C . LEU A 1 72 ? -0.733 -5.216 -9.651 1.00 93.19 72 LEU A C 1
ATOM 582 O O . LEU A 1 72 ? -1.141 -4.200 -9.090 1.00 93.19 72 LEU A O 1
ATOM 586 N N . ILE A 1 73 ? -1.263 -6.414 -9.416 1.00 93.81 73 ILE A N 1
ATOM 587 C CA . ILE A 1 73 ? -2.392 -6.622 -8.508 1.00 93.81 73 ILE A CA 1
ATOM 588 C C . ILE A 1 73 ? -1.922 -6.524 -7.052 1.00 93.81 73 ILE A C 1
ATOM 590 O O . ILE A 1 73 ? -0.881 -7.060 -6.657 1.00 93.81 73 ILE A O 1
ATOM 594 N N . THR A 1 74 ? -2.713 -5.828 -6.238 1.00 95.06 74 THR A N 1
ATOM 595 C CA . THR A 1 74 ? -2.496 -5.677 -4.798 1.00 95.06 74 THR A CA 1
ATOM 596 C C . THR A 1 74 ? -3.769 -6.060 -4.059 1.00 95.06 74 THR A C 1
ATOM 598 O O . THR A 1 74 ? -4.850 -5.627 -4.442 1.00 95.06 74 THR A O 1
ATOM 601 N N . HIS A 1 75 ? -3.642 -6.846 -2.993 1.00 96.12 75 HIS A N 1
ATOM 602 C CA . HIS A 1 75 ? -4.746 -7.159 -2.088 1.00 96.12 75 HIS A CA 1
ATOM 603 C C . HIS A 1 75 ? -4.507 -6.510 -0.733 1.00 96.12 75 HIS A C 1
ATOM 605 O O . HIS A 1 75 ? -3.359 -6.307 -0.333 1.00 96.12 75 HIS A O 1
ATOM 611 N N . MET A 1 76 ? -5.586 -6.156 -0.041 1.00 95.56 76 MET A N 1
ATOM 612 C CA . MET A 1 76 ? -5.519 -5.569 1.293 1.00 95.56 76 MET A CA 1
ATOM 613 C C . MET A 1 76 ? -6.739 -5.980 2.111 1.00 95.56 76 MET A C 1
ATOM 615 O O . MET A 1 76 ? -7.828 -6.135 1.554 1.00 95.56 76 MET A O 1
ATOM 619 N N . THR A 1 77 ? -6.559 -6.095 3.421 1.00 95.12 77 THR A N 1
ATOM 620 C CA . THR A 1 77 ? -7.642 -6.168 4.408 1.00 95.12 77 THR A CA 1
ATOM 621 C C . THR A 1 77 ? -7.522 -4.963 5.336 1.00 95.12 77 THR A C 1
ATOM 623 O O . THR A 1 77 ? -6.432 -4.434 5.558 1.00 95.12 77 THR A O 1
ATOM 626 N N . THR A 1 78 ? -8.648 -4.455 5.826 1.00 94.69 78 THR A N 1
ATOM 627 C CA . THR A 1 78 ? -8.656 -3.322 6.751 1.00 94.69 78 THR A CA 1
ATOM 628 C C . THR A 1 78 ? -9.963 -3.285 7.524 1.00 94.69 78 THR A C 1
ATOM 630 O O . THR A 1 78 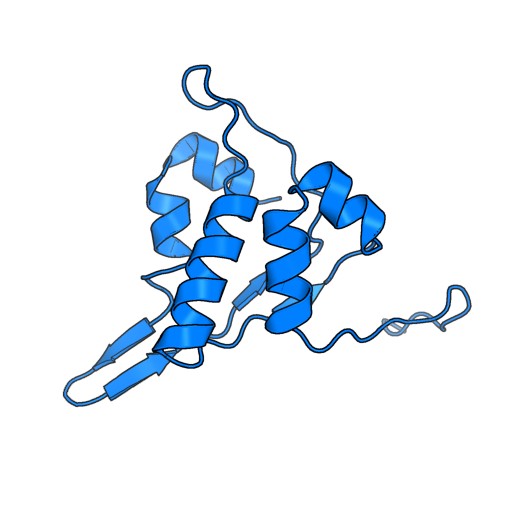? -11.014 -3.636 6.985 1.00 94.69 78 THR A O 1
ATOM 633 N N . ASN A 1 79 ? -9.891 -2.817 8.767 1.00 92.75 79 ASN A N 1
ATOM 634 C CA . ASN A 1 79 ? -11.065 -2.436 9.552 1.00 92.75 79 ASN A CA 1
ATOM 635 C C . ASN A 1 79 ? -11.427 -0.952 9.367 1.00 92.75 79 ASN A C 1
ATOM 637 O O . ASN A 1 79 ? -12.390 -0.482 9.963 1.00 92.75 79 ASN A O 1
ATOM 641 N N . LEU A 1 80 ? -10.654 -0.212 8.565 1.00 94.12 80 LEU A N 1
ATOM 642 C CA . LEU A 1 80 ? -10.851 1.212 8.341 1.00 94.12 80 LEU A CA 1
ATOM 643 C C . LEU A 1 80 ? -11.809 1.468 7.181 1.00 94.12 80 LEU A C 1
ATOM 645 O O . LEU A 1 80 ? -11.732 0.848 6.118 1.00 94.12 80 LEU A O 1
ATOM 649 N N . ASN A 1 81 ? -12.667 2.467 7.351 1.00 93.75 81 ASN A N 1
ATOM 650 C CA . ASN A 1 81 ? -13.447 3.019 6.253 1.00 93.75 81 ASN A CA 1
ATOM 651 C C . ASN A 1 81 ? -12.627 4.032 5.426 1.00 93.75 81 ASN A C 1
ATOM 653 O O . ASN A 1 81 ? -11.523 4.443 5.786 1.00 93.75 81 ASN A O 1
ATOM 657 N N . ALA A 1 82 ? -13.184 4.480 4.296 1.00 93.94 82 ALA A N 1
ATOM 658 C CA . ALA A 1 82 ? -12.492 5.389 3.380 1.00 93.94 82 ALA A CA 1
ATOM 659 C C . ALA A 1 82 ? -12.058 6.722 4.027 1.00 93.94 82 ALA A C 1
ATOM 661 O O . ALA A 1 82 ? -11.003 7.252 3.674 1.00 93.94 82 ALA A O 1
ATOM 662 N N . SER A 1 83 ? -12.842 7.262 4.965 1.00 95.81 83 SER A N 1
ATOM 663 C CA . SER A 1 83 ? -12.513 8.507 5.671 1.00 95.81 83 SER A CA 1
ATOM 664 C C . SER A 1 83 ? -11.383 8.310 6.681 1.00 95.81 83 SER A C 1
ATOM 666 O O . SER A 1 83 ? -10.529 9.182 6.826 1.00 95.81 83 SER A O 1
ATOM 668 N N . GLU A 1 84 ? -11.337 7.160 7.349 1.00 95.50 84 GLU A N 1
ATOM 669 C CA . GLU A 1 84 ? -10.249 6.804 8.265 1.00 95.50 84 GLU A CA 1
ATOM 670 C C . GLU A 1 84 ? -8.940 6.555 7.513 1.00 95.50 84 GLU A C 1
ATOM 672 O O . GLU A 1 84 ? -7.899 7.079 7.908 1.00 95.50 84 GLU A O 1
ATOM 677 N N . ILE A 1 85 ? -9.006 5.868 6.367 1.00 95.38 85 ILE A N 1
ATOM 678 C CA . ILE A 1 85 ? -7.872 5.711 5.449 1.00 95.38 85 ILE A CA 1
ATOM 679 C C . ILE A 1 85 ? -7.332 7.077 5.008 1.00 95.38 85 ILE A C 1
ATOM 681 O O . ILE A 1 85 ? -6.125 7.307 5.028 1.00 95.38 85 ILE A O 1
ATOM 685 N N . GLU A 1 86 ? -8.201 8.015 4.628 1.00 95.50 86 GLU A N 1
ATOM 686 C CA . GLU A 1 86 ? -7.772 9.368 4.266 1.00 95.50 86 GLU A CA 1
ATOM 687 C C . GLU A 1 86 ? -7.138 10.119 5.434 1.00 95.50 86 GLU A C 1
ATOM 689 O O . GLU A 1 86 ? -6.127 10.791 5.244 1.00 95.50 86 GLU A O 1
ATOM 694 N N . LYS A 1 87 ? -7.700 9.997 6.638 1.00 93.19 87 LYS A N 1
ATOM 695 C CA . LYS A 1 87 ? -7.139 10.625 7.835 1.00 93.19 87 LYS A CA 1
ATOM 696 C C . LYS A 1 87 ? -5.744 10.081 8.157 1.00 93.19 87 LYS A C 1
ATOM 698 O O . LYS A 1 87 ? -4.887 10.848 8.583 1.00 93.19 87 LYS A O 1
ATOM 703 N N . GLN A 1 88 ? -5.524 8.782 7.961 1.00 90.94 88 GLN A N 1
ATOM 704 C CA . GLN A 1 88 ? -4.276 8.112 8.325 1.00 90.94 88 GLN A CA 1
ATOM 705 C C . GLN A 1 88 ? -3.184 8.215 7.252 1.00 90.94 88 GLN A C 1
ATOM 707 O O . GLN A 1 88 ? -2.021 8.438 7.586 1.00 90.94 88 GLN A O 1
ATOM 712 N N . TYR A 1 89 ? -3.543 8.081 5.974 1.00 92.50 89 TYR A N 1
ATOM 713 C CA . TYR A 1 89 ? -2.590 8.010 4.856 1.00 92.50 89 TYR A CA 1
ATOM 714 C C . TYR A 1 89 ? -2.652 9.215 3.908 1.00 92.50 89 TYR A C 1
ATOM 716 O O . TYR A 1 89 ? -1.818 9.356 3.011 1.00 92.50 89 TYR A O 1
ATOM 724 N N . GLY A 1 90 ? -3.636 10.094 4.087 1.00 94.56 90 GLY A N 1
ATOM 725 C CA . GLY A 1 90 ? -3.858 11.277 3.265 1.00 94.56 90 GLY A CA 1
ATOM 726 C C . GLY A 1 90 ? -4.774 11.040 2.060 1.00 94.56 90 GLY A C 1
ATOM 727 O O . GLY A 1 90 ? -4.934 9.931 1.538 1.00 94.56 90 GLY A O 1
ATOM 728 N N . ALA A 1 91 ? -5.346 12.139 1.559 1.00 96.75 91 ALA A N 1
ATOM 729 C CA . ALA A 1 91 ? -6.291 12.136 0.439 1.00 96.75 91 ALA A CA 1
ATOM 730 C C . ALA A 1 91 ? -5.709 11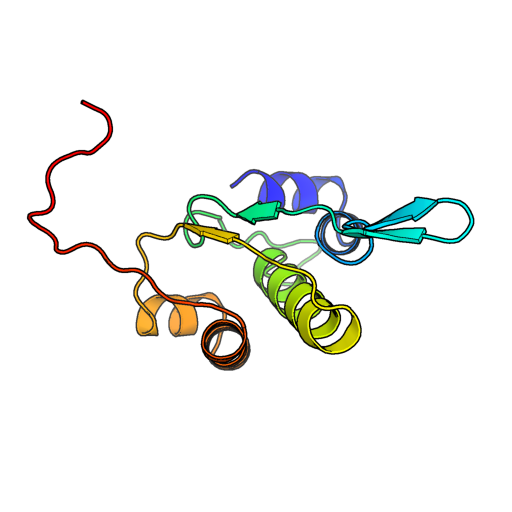.524 -0.846 1.00 96.75 91 ALA A C 1
ATOM 732 O O . ALA A 1 91 ? -6.431 10.893 -1.621 1.00 96.75 91 ALA A O 1
ATOM 733 N N . ARG A 1 92 ? -4.394 11.673 -1.062 1.00 96.88 92 ARG A N 1
ATOM 734 C CA . ARG A 1 92 ? -3.699 11.108 -2.224 1.00 96.88 92 ARG A CA 1
ATOM 735 C C . ARG A 1 92 ? -3.770 9.582 -2.221 1.00 96.88 92 ARG A C 1
ATOM 737 O O . ARG A 1 92 ? -4.199 9.015 -3.221 1.00 96.88 92 ARG A O 1
ATOM 744 N N . VAL A 1 93 ? -3.400 8.933 -1.114 1.00 96.81 93 VAL A N 1
ATOM 745 C CA . VAL A 1 93 ? -3.459 7.466 -0.985 1.00 96.81 93 VAL A CA 1
ATOM 746 C C . VAL A 1 93 ? -4.898 6.991 -1.140 1.00 96.81 93 VAL A C 1
ATOM 748 O O . VAL A 1 93 ? -5.166 6.152 -1.996 1.00 96.81 93 VAL A O 1
ATOM 751 N N . ARG A 1 94 ? -5.849 7.607 -0.424 1.00 97.44 94 ARG A N 1
ATOM 752 C CA . ARG A 1 94 ? -7.281 7.280 -0.539 1.00 97.44 94 ARG A CA 1
ATOM 753 C C . ARG A 1 94 ? -7.782 7.342 -1.985 1.00 97.44 94 ARG A C 1
ATOM 755 O O . ARG A 1 94 ? -8.517 6.461 -2.423 1.00 97.44 94 ARG A O 1
ATOM 762 N N . SER A 1 95 ? -7.375 8.363 -2.742 1.00 97.88 95 SER A N 1
ATOM 763 C CA . SER A 1 95 ? -7.748 8.505 -4.153 1.00 97.88 95 SER A CA 1
ATOM 764 C C . SER A 1 95 ? -7.178 7.387 -5.028 1.00 97.88 95 SER A C 1
ATOM 766 O O . SER A 1 95 ? -7.894 6.881 -5.886 1.00 97.88 95 SER A O 1
ATOM 768 N N . ARG A 1 96 ? -5.920 6.979 -4.811 1.00 98.00 96 ARG A N 1
ATOM 769 C CA . ARG A 1 96 ? -5.292 5.882 -5.568 1.00 98.00 96 ARG A CA 1
ATOM 770 C C . ARG A 1 96 ? -5.908 4.529 -5.248 1.00 98.00 96 ARG A C 1
ATOM 772 O O . ARG A 1 96 ? -6.181 3.758 -6.161 1.00 98.00 96 ARG A O 1
ATOM 779 N N . LEU A 1 97 ? -6.205 4.277 -3.974 1.00 96.94 97 LEU A N 1
ATOM 780 C CA . LEU A 1 97 ? -6.899 3.060 -3.558 1.00 96.94 97 LEU A CA 1
ATOM 781 C C . LEU A 1 97 ? -8.276 2.947 -4.221 1.00 96.94 97 LEU A C 1
ATOM 783 O O . LEU A 1 97 ? -8.623 1.878 -4.705 1.00 96.94 97 LEU A O 1
ATOM 787 N N . ARG A 1 98 ? -9.027 4.054 -4.310 1.00 96.56 98 ARG A N 1
ATOM 788 C CA . ARG A 1 98 ? -10.328 4.087 -4.998 1.00 96.56 98 ARG A CA 1
ATOM 789 C C . ARG A 1 98 ? -10.230 3.724 -6.484 1.00 96.56 98 ARG A C 1
ATOM 791 O O . ARG A 1 98 ? -11.191 3.203 -7.034 1.00 96.56 98 ARG A O 1
ATOM 798 N N . GLU A 1 99 ? -9.115 4.044 -7.129 1.00 97.00 99 GLU A N 1
ATOM 799 C CA . GLU A 1 99 ? -8.904 3.781 -8.553 1.00 97.00 99 GLU A CA 1
ATOM 800 C C . GLU A 1 99 ? -8.412 2.352 -8.819 1.00 97.00 99 GLU A C 1
ATOM 802 O O . GLU A 1 99 ? -8.865 1.722 -9.769 1.00 97.00 99 GLU A O 1
ATOM 807 N N . MET A 1 100 ? -7.506 1.828 -7.984 1.00 95.88 100 MET A N 1
ATOM 808 C CA . MET A 1 100 ? -6.866 0.528 -8.230 1.00 95.88 100 MET A CA 1
ATOM 809 C C . MET A 1 100 ? -7.559 -0.668 -7.563 1.00 95.88 100 MET A C 1
ATOM 811 O O . MET A 1 100 ? -7.233 -1.807 -7.894 1.00 95.88 100 MET A O 1
ATOM 815 N N . MET A 1 101 ? -8.471 -0.443 -6.610 1.00 95.75 101 MET A N 1
ATOM 816 C CA . MET A 1 101 ? -9.079 -1.517 -5.817 1.00 95.75 101 MET A CA 1
ATOM 817 C C . MET A 1 101 ? -10.553 -1.745 -6.136 1.00 95.75 101 MET A C 1
ATOM 819 O O . MET A 1 101 ? -11.338 -0.810 -6.275 1.00 95.75 101 MET A O 1
ATOM 823 N N . ASN A 1 102 ? -10.946 -3.017 -6.087 1.00 96.25 102 ASN A N 1
ATOM 824 C CA . ASN A 1 102 ? -12.339 -3.413 -5.925 1.00 96.25 102 ASN A CA 1
ATOM 825 C C . ASN A 1 102 ? -12.637 -3.552 -4.429 1.00 96.25 102 ASN A C 1
ATOM 827 O O . ASN A 1 102 ? -12.081 -4.427 -3.764 1.00 96.25 102 ASN A O 1
ATOM 831 N N . VAL A 1 103 ? -13.498 -2.685 -3.894 1.00 94.56 103 VAL A N 1
ATOM 832 C CA . VAL A 1 103 ? -13.842 -2.682 -2.465 1.00 94.56 103 VAL A CA 1
ATOM 833 C C . VAL A 1 103 ? -14.955 -3.689 -2.194 1.00 94.56 103 VAL A C 1
ATOM 835 O O . VAL A 1 103 ? -16.035 -3.604 -2.776 1.00 94.56 103 VAL A O 1
ATOM 838 N N . VAL A 1 104 ? -14.695 -4.621 -1.278 1.00 93.75 104 VAL A N 1
ATOM 839 C CA . VAL A 1 104 ? -15.682 -5.575 -0.762 1.00 93.75 104 VAL A CA 1
ATOM 840 C C . VAL A 1 104 ? -15.834 -5.322 0.731 1.00 93.75 104 VAL A C 1
ATOM 842 O O . VAL A 1 104 ? -14.872 -5.458 1.482 1.00 93.75 104 VAL A O 1
ATOM 845 N N . SER A 1 105 ? -17.037 -4.944 1.155 1.00 91.50 105 SER A N 1
ATOM 846 C CA . SER A 1 105 ? -17.349 -4.649 2.554 1.00 91.50 105 SER A CA 1
ATOM 847 C C . SER A 1 105 ? -18.310 -5.688 3.114 1.00 91.50 105 SER A C 1
ATOM 849 O O . SER A 1 105 ? -19.217 -6.150 2.419 1.00 91.50 105 SER A O 1
ATOM 851 N N . PHE A 1 106 ? -18.122 -6.035 4.383 1.00 88.69 106 PHE A N 1
ATOM 852 C CA . PHE A 1 106 ? -19.039 -6.888 5.127 1.00 88.69 106 PHE A CA 1
ATOM 853 C C . PHE A 1 106 ? -19.880 -6.022 6.070 1.00 88.69 106 PHE A C 1
ATOM 855 O O . PHE A 1 106 ? -19.348 -5.057 6.618 1.00 88.69 106 PHE A O 1
ATOM 862 N N . PRO A 1 107 ? -21.176 -6.324 6.251 1.00 89.56 107 PRO A N 1
ATOM 863 C CA . PRO A 1 107 ? -21.985 -5.641 7.252 1.00 89.56 107 PRO A CA 1
ATOM 864 C C . PRO A 1 107 ? -21.537 -6.031 8.667 1.00 89.56 107 PRO A C 1
ATOM 866 O O . PRO A 1 107 ? -21.032 -7.133 8.875 1.00 89.56 107 PRO A O 1
ATOM 869 N N . ASP A 1 108 ? -21.794 -5.169 9.652 1.00 86.12 108 ASP A N 1
ATOM 870 C CA . ASP A 1 108 ? -21.384 -5.380 11.053 1.00 86.12 108 ASP A CA 1
ATOM 871 C C . ASP A 1 108 ? -21.947 -6.671 11.670 1.00 86.12 108 ASP A C 1
ATOM 873 O O . ASP A 1 108 ? -21.366 -7.250 12.584 1.00 86.12 108 ASP A O 1
ATOM 877 N N . ASN A 1 109 ? -23.089 -7.140 11.163 1.00 91.06 109 ASN A N 1
ATOM 878 C CA . ASN A 1 109 ? -23.737 -8.377 11.592 1.00 91.06 109 ASN A CA 1
ATOM 879 C C . ASN A 1 109 ? -23.312 -9.610 10.774 1.00 91.06 109 ASN A C 1
ATOM 881 O O . ASN A 1 109 ? -23.950 -10.661 10.883 1.00 91.06 109 ASN A O 1
ATOM 885 N N . ALA A 1 110 ? -22.283 -9.500 9.929 1.00 89.44 110 ALA A N 1
ATOM 886 C CA . ALA A 1 110 ? -21.761 -10.636 9.187 1.00 89.44 110 ALA A CA 1
ATOM 887 C C . ALA A 1 110 ? -21.285 -11.730 10.154 1.00 89.44 110 ALA A C 1
ATOM 889 O O . ALA A 1 110 ? -20.545 -11.472 11.102 1.00 89.44 110 ALA A O 1
ATOM 890 N N . ALA A 1 111 ? -21.706 -12.971 9.901 1.00 89.06 111 ALA A N 1
ATOM 891 C CA . ALA A 1 111 ? -21.259 -14.113 10.687 1.00 89.06 111 ALA A CA 1
ATOM 892 C C . ALA A 1 111 ? -19.731 -14.273 10.599 1.00 89.06 111 ALA A C 1
ATOM 894 O O . ALA A 1 111 ? -19.147 -14.092 9.526 1.00 89.06 111 ALA A O 1
ATOM 895 N N . ASP A 1 112 ? -19.101 -14.652 11.716 1.00 85.06 112 ASP A N 1
ATOM 896 C CA . ASP A 1 112 ? -17.670 -14.964 11.750 1.00 85.06 112 ASP A CA 1
ATOM 897 C C . ASP A 1 112 ? -17.370 -16.109 10.773 1.00 85.06 112 ASP A C 1
ATOM 899 O O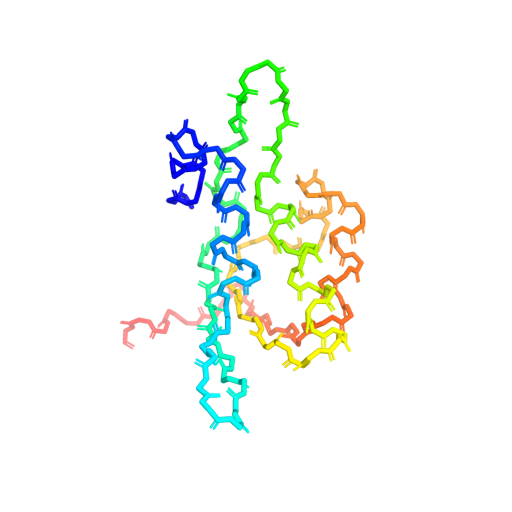 . ASP A 1 112 ? -17.882 -17.218 10.921 1.00 85.06 112 ASP A O 1
ATOM 903 N N . LYS A 1 113 ? -16.544 -15.825 9.762 1.00 81.25 113 LYS A N 1
ATOM 904 C CA . LYS A 1 113 ? -16.185 -16.767 8.693 1.00 81.25 113 LYS A CA 1
ATOM 905 C C . LYS A 1 113 ? -15.028 -17.700 9.062 1.00 81.25 113 LYS A C 1
ATOM 907 O O . LYS A 1 113 ? -14.595 -18.479 8.220 1.00 81.25 113 LYS A O 1
ATOM 912 N N . ARG A 1 114 ? -14.495 -17.603 10.284 1.00 80.00 114 ARG A N 1
ATOM 913 C CA . ARG A 1 114 ? -13.431 -18.484 10.799 1.00 80.00 114 ARG A CA 1
ATOM 914 C C . ARG A 1 114 ? -13.976 -19.756 11.454 1.00 80.00 114 ARG A C 1
ATOM 916 O O . ARG A 1 114 ? -13.180 -20.573 11.909 1.00 80.00 114 ARG A O 1
ATOM 923 N N . LYS A 1 115 ? -15.301 -19.885 11.562 1.00 59.88 115 LYS A N 1
ATOM 924 C CA . LYS A 1 115 ? -15.995 -21.034 12.150 1.00 59.88 115 LYS A CA 1
ATOM 925 C C . LYS A 1 115 ? -16.548 -21.965 11.085 1.00 59.88 115 LYS A C 1
ATOM 927 O O . LYS A 1 115 ? -17.001 -21.448 10.040 1.00 59.88 115 LYS A O 1
#

Secondary structure (DSSP, 8-state):
-HHHHHHHHHTTHHHHHHTTTSEEEETTEEEE--EEETTTT-S---EETTEE--HHHHHHHHHHHHHHHH---EEE--S--HHHHHHHHHHHHHHHHHHH-------TTPPPTT-

Foldseek 3Di:
DVLVVCCQVVNLVSLCVLAVVQWDDDVVDTHGNEDEAEAPPPDDQDDHPNDRDPSVLSSLVSNLVCCVVPVRDYHYDHPDDLVSCCVVNNPVSSVSCVVRDDDDDDDPPDPDPVD

InterPro domains:
  IPR027417 P-loop containing nucleoside triphosphate hydrolase [G3DSA:3.40.50.300] (2-114)

Organism: NCBI:txid2992111